Protein AF-A0A9N9NH53-F1 (afdb_monomer_lite)

Radius of gyration: 16.68 Å; chains: 1; bounding box: 47×32×41 Å

pLDDT: mean 84.32, std 18.44, range [30.66, 98.44]

Sequence (151 aa):
MLPNNPIIINVVNRIVDKIGGKKSFISAHARLGDGYYAKNQDKIVQEHIKRIQEDFKDNNIGNNKNYLLPVIFLATDVNRNDTSLKPFFQAFPRVYMLDDFADLLEPLKFLKNPNDGMIMYEYLTPLVDLLVISRAGAGIGAGIAGGLGVD

Foldseek 3Di:
DVVPDVLLVVLLQVVQVVLPHFQQAEEEEQEQDDDPNVVCLLVSLVVRLVVVCVVPVDPPDDDDDDPPQHAYEYEYPDDPPDPSCVVVCVSGVHYHYLNVSVVSLVVLQCDADPVPRHRCSVVSSNVSSVSNNVRHSFYYYDPDPDGPDDD

Organism: NCBI:txid60492

Secondary structure (DSSP, 8-state):
-GGG-HHHHHHHHHHHHHTTSTTSSEEEEE--SSHHHHHSHHHHHHHHHHHHHHHTS----SS-----PPPEEEEESS-TT-GGGHHHHHH-S-EE-GGGGHHHHGGGGG-B-TTT--B-HHHHHHHHHHHHHTT-SEEEETT--------

Structure (mmCIF, N/CA/C/O backbone):
data_AF-A0A9N9NH53-F1
#
_entry.id   AF-A0A9N9NH53-F1
#
loop_
_atom_site.group_PDB
_atom_site.id
_atom_site.type_symbol
_atom_site.label_atom_id
_atom_site.label_alt_id
_atom_site.label_comp_id
_atom_site.label_asym_id
_atom_site.label_entity_id
_atom_site.label_seq_id
_atom_site.pdbx_PDB_ins_code
_atom_site.Cartn_x
_atom_site.Cartn_y
_atom_site.Cartn_z
_atom_site.occupancy
_atom_site.B_iso_or_equiv
_atom_site.auth_seq_id
_atom_site.auth_comp_id
_atom_site.auth_asym_id
_atom_site.auth_atom_id
_atom_site.pdbx_PDB_model_num
ATOM 1 N N . MET A 1 1 ? 0.565 5.038 -23.728 1.00 52.34 1 MET A N 1
ATOM 2 C CA . MET A 1 1 ? 0.378 5.830 -22.490 1.00 52.34 1 MET A CA 1
ATOM 3 C C . MET A 1 1 ? 0.798 4.980 -21.297 1.00 52.34 1 MET A C 1
ATOM 5 O O . MET A 1 1 ? 0.365 3.837 -21.221 1.00 52.34 1 MET A O 1
ATOM 9 N N . LEU A 1 2 ? 1.630 5.522 -20.401 1.00 60.12 2 LEU A N 1
ATOM 10 C CA . LEU A 1 2 ? 2.168 4.843 -19.207 1.00 60.12 2 LEU A CA 1
ATOM 11 C C . LEU A 1 2 ? 1.142 4.073 -18.341 1.00 60.12 2 LEU A C 1
ATOM 13 O O . LEU A 1 2 ? 1.460 2.943 -17.979 1.00 60.12 2 LEU A O 1
ATOM 17 N N . PRO A 1 3 ? -0.085 4.565 -18.061 1.00 61.66 3 PRO A N 1
ATOM 18 C CA . PRO A 1 3 ? -1.036 3.815 -17.229 1.00 61.66 3 PRO A CA 1
ATOM 19 C C . PRO A 1 3 ? -1.574 2.523 -17.865 1.00 61.66 3 PRO A C 1
ATOM 21 O O . PRO A 1 3 ? -2.097 1.681 -17.146 1.00 61.66 3 PRO A O 1
ATOM 24 N N . ASN A 1 4 ? -1.432 2.324 -19.182 1.00 76.38 4 ASN A N 1
ATOM 25 C CA . ASN A 1 4 ? -1.861 1.097 -19.870 1.00 76.38 4 ASN A CA 1
ATOM 26 C C . ASN A 1 4 ? -0.679 0.165 -20.200 1.00 76.38 4 ASN A C 1
ATOM 28 O O . ASN A 1 4 ? -0.674 -0.521 -21.221 1.00 76.38 4 ASN A O 1
ATOM 32 N N . ASN A 1 5 ? 0.374 0.185 -19.378 1.00 89.44 5 ASN A N 1
ATOM 33 C CA . ASN A 1 5 ? 1.478 -0.760 -19.507 1.00 89.44 5 ASN A CA 1
ATOM 34 C C . ASN A 1 5 ? 1.064 -2.124 -18.906 1.00 89.44 5 ASN A C 1
ATOM 36 O O . ASN A 1 5 ? 0.678 -2.166 -17.734 1.00 89.44 5 ASN A O 1
ATOM 40 N N . PRO A 1 6 ? 1.169 -3.243 -19.650 1.00 93.75 6 PRO A N 1
ATOM 41 C CA . PRO A 1 6 ? 0.704 -4.549 -19.178 1.00 93.75 6 PRO A CA 1
ATOM 42 C C . PRO A 1 6 ? 1.448 -5.049 -17.936 1.00 93.75 6 PRO A C 1
ATOM 44 O O . PRO A 1 6 ? 0.856 -5.753 -17.122 1.00 93.75 6 PRO A O 1
ATOM 47 N N . ILE A 1 7 ? 2.713 -4.661 -17.748 1.00 94.88 7 ILE A N 1
ATOM 48 C CA . ILE A 1 7 ? 3.489 -5.016 -16.555 1.00 94.88 7 ILE A CA 1
ATOM 49 C C . ILE A 1 7 ? 2.895 -4.311 -15.333 1.00 94.88 7 ILE A C 1
ATOM 51 O O . ILE A 1 7 ? 2.591 -4.977 -14.348 1.00 94.88 7 ILE A O 1
ATOM 55 N N . ILE A 1 8 ? 2.636 -3.000 -15.420 1.00 95.44 8 ILE A N 1
ATOM 56 C CA . ILE A 1 8 ? 2.018 -2.225 -14.328 1.00 95.44 8 ILE A CA 1
ATOM 57 C C . ILE A 1 8 ? 0.638 -2.794 -13.983 1.00 95.44 8 ILE A C 1
ATOM 59 O O . ILE A 1 8 ? 0.352 -3.065 -12.819 1.00 95.44 8 ILE A O 1
ATOM 63 N N . ILE A 1 9 ? -0.206 -3.032 -14.992 1.00 95.75 9 ILE A N 1
ATOM 64 C CA . ILE A 1 9 ? -1.556 -3.571 -14.782 1.00 95.75 9 ILE A CA 1
ATOM 65 C C . ILE A 1 9 ? -1.516 -4.970 -14.155 1.00 95.75 9 ILE A C 1
ATOM 67 O O . ILE A 1 9 ? -2.321 -5.258 -13.269 1.00 95.75 9 ILE A O 1
ATOM 71 N N . ASN A 1 10 ? -0.578 -5.830 -14.562 1.00 97.31 10 ASN A N 1
ATOM 72 C CA . ASN A 1 10 ? -0.410 -7.154 -13.966 1.00 97.31 10 ASN A CA 1
ATOM 73 C C . ASN A 1 10 ? 0.018 -7.068 -12.493 1.00 97.31 10 ASN A C 1
ATOM 75 O O . ASN A 1 10 ? -0.546 -7.770 -11.658 1.00 97.31 10 ASN A O 1
ATOM 79 N N . VAL A 1 11 ? 0.964 -6.184 -12.155 1.00 97.81 11 VAL A N 1
ATOM 80 C CA . VAL A 1 11 ? 1.375 -5.944 -10.760 1.00 97.81 11 VAL A CA 1
ATOM 81 C C . VAL A 1 11 ? 0.180 -5.497 -9.915 1.00 97.81 11 VAL A C 1
ATOM 83 O O . VAL A 1 11 ? -0.114 -6.124 -8.900 1.00 97.81 11 VAL A O 1
ATOM 86 N N . VAL A 1 12 ? -0.566 -4.488 -10.377 1.00 97.56 12 VAL A N 1
ATOM 87 C CA . VAL A 1 12 ? -1.764 -3.982 -9.685 1.00 97.56 12 VAL A CA 1
ATOM 88 C C . VAL A 1 12 ? -2.801 -5.087 -9.487 1.00 97.56 12 VAL A C 1
ATOM 90 O O . VAL A 1 12 ? -3.316 -5.247 -8.384 1.00 97.56 12 VAL A O 1
ATOM 93 N N . ASN A 1 13 ? -3.107 -5.871 -10.525 1.00 97.75 13 ASN A N 1
ATOM 94 C CA . ASN A 1 13 ? -4.096 -6.944 -10.418 1.00 97.75 13 ASN A CA 1
ATOM 95 C C . ASN A 1 13 ? -3.653 -8.017 -9.413 1.00 97.75 13 ASN A C 1
ATOM 97 O O . ASN A 1 13 ? -4.452 -8.410 -8.574 1.00 97.75 13 ASN A O 1
ATOM 101 N N . ARG A 1 14 ? -2.377 -8.427 -9.424 1.00 98.38 14 ARG A N 1
ATOM 102 C CA . ARG A 1 14 ? -1.853 -9.420 -8.471 1.00 98.38 14 ARG A CA 1
ATOM 103 C C . ARG A 1 14 ? -1.916 -8.929 -7.024 1.00 98.38 14 ARG A C 1
ATOM 105 O O . ARG A 1 14 ? -2.244 -9.723 -6.148 1.00 98.38 14 ARG A O 1
ATOM 112 N N . ILE A 1 15 ? -1.635 -7.648 -6.774 1.00 98.44 15 ILE A N 1
ATOM 113 C CA . ILE A 1 15 ? -1.798 -7.038 -5.444 1.00 98.44 15 ILE A CA 1
ATOM 114 C C . ILE A 1 15 ? -3.273 -7.072 -5.031 1.00 98.44 15 ILE A C 1
ATOM 116 O O . ILE A 1 15 ? -3.601 -7.574 -3.959 1.00 98.44 15 ILE A O 1
ATOM 120 N N . VAL A 1 16 ? -4.169 -6.599 -5.904 1.00 97.81 16 VAL A N 1
ATOM 121 C CA . VAL A 1 16 ? -5.617 -6.565 -5.649 1.00 97.81 16 VAL A CA 1
ATOM 122 C C . VAL A 1 16 ? -6.173 -7.967 -5.375 1.00 97.81 16 VAL A C 1
ATOM 124 O O . VAL A 1 16 ? -6.950 -8.146 -4.441 1.00 97.81 16 VAL A O 1
ATOM 127 N N . ASP A 1 17 ? -5.737 -8.981 -6.119 1.00 97.56 17 ASP A N 1
ATOM 128 C CA . ASP A 1 17 ? -6.154 -10.368 -5.906 1.00 97.56 17 ASP A CA 1
ATOM 129 C C . ASP A 1 17 ? -5.671 -10.905 -4.547 1.00 97.56 17 ASP A C 1
ATOM 131 O O . ASP A 1 17 ? -6.421 -11.589 -3.848 1.00 97.56 17 ASP A O 1
ATOM 135 N N . LYS A 1 18 ? -4.451 -10.549 -4.115 1.00 97.31 18 LYS A N 1
ATOM 136 C CA . LYS A 1 18 ? -3.903 -10.942 -2.802 1.00 97.31 18 LYS A CA 1
ATOM 137 C C . LYS A 1 18 ? -4.672 -10.348 -1.621 1.00 97.31 18 LYS A C 1
ATOM 139 O O . LYS A 1 18 ? -4.726 -10.986 -0.572 1.00 97.31 18 LYS A O 1
ATOM 144 N N . ILE A 1 19 ? -5.277 -9.172 -1.785 1.00 94.75 19 ILE A N 1
ATOM 145 C CA . ILE A 1 19 ? -6.072 -8.500 -0.740 1.00 94.75 19 ILE A CA 1
ATOM 146 C C . ILE A 1 19 ? -7.577 -8.818 -0.812 1.00 94.75 19 ILE A C 1
ATOM 148 O O . ILE A 1 19 ? -8.360 -8.282 -0.027 1.00 94.75 19 ILE A O 1
ATOM 152 N N . GLY A 1 20 ? -7.986 -9.737 -1.696 1.00 92.94 20 GLY A N 1
ATOM 153 C CA . GLY A 1 20 ? -9.352 -10.274 -1.764 1.00 92.94 20 GLY A CA 1
ATOM 154 C C . GLY A 1 20 ? -10.145 -9.905 -3.021 1.00 92.94 20 GLY A C 1
ATOM 155 O O . GLY A 1 20 ? -11.308 -10.290 -3.130 1.00 92.94 20 GLY A O 1
ATOM 156 N N . GLY A 1 21 ? -9.528 -9.202 -3.971 1.00 93.94 21 GLY A N 1
ATOM 157 C CA . GLY A 1 21 ? -10.132 -8.806 -5.237 1.00 93.94 21 GLY A CA 1
ATOM 158 C C . GLY A 1 21 ? -10.638 -7.360 -5.267 1.00 93.94 21 GLY A C 1
ATOM 159 O O . GLY A 1 21 ? -10.500 -6.571 -4.333 1.00 93.94 21 GLY A O 1
ATOM 160 N N . LYS A 1 22 ? -11.216 -6.967 -6.405 1.00 93.06 22 LYS A N 1
ATOM 161 C CA . LYS A 1 22 ? -11.774 -5.616 -6.571 1.00 93.06 22 LYS A CA 1
ATOM 162 C C . LYS A 1 22 ? -12.965 -5.426 -5.635 1.00 93.06 22 LYS A C 1
ATOM 164 O O . LYS A 1 22 ? -13.784 -6.328 -5.490 1.00 93.06 22 LYS A O 1
ATOM 169 N N . LYS A 1 23 ? -13.098 -4.225 -5.074 1.00 88.31 23 LYS A N 1
ATOM 170 C CA . LYS A 1 23 ? -14.177 -3.828 -4.157 1.00 88.31 23 LYS A CA 1
ATOM 171 C C . LYS A 1 23 ? -14.250 -4.605 -2.828 1.00 88.31 23 LYS A C 1
ATOM 173 O O . LYS A 1 23 ? -15.181 -4.375 -2.067 1.00 88.31 23 LYS A O 1
ATOM 178 N N . SER A 1 24 ? -13.286 -5.477 -2.512 1.00 89.19 24 SER A N 1
ATOM 179 C CA . SER A 1 24 ? -13.282 -6.280 -1.271 1.00 89.19 24 SER A CA 1
ATOM 180 C C . SER A 1 24 ? -12.556 -5.621 -0.092 1.00 89.19 24 SER A C 1
ATOM 182 O O . SER A 1 24 ? -12.473 -6.205 0.988 1.00 89.19 24 SER A O 1
ATOM 184 N N . PHE A 1 25 ? -11.966 -4.448 -0.311 1.00 91.50 25 PHE A N 1
ATOM 185 C CA . PHE A 1 25 ? -11.131 -3.739 0.652 1.00 91.50 25 PHE A CA 1
ATOM 186 C C . PHE A 1 25 ? -11.421 -2.239 0.610 1.00 91.50 25 PHE A C 1
ATOM 188 O O . PHE A 1 25 ? -12.016 -1.725 -0.345 1.00 91.50 25 PHE A O 1
ATOM 195 N N . ILE A 1 26 ? -10.975 -1.546 1.650 1.00 91.50 26 ILE A N 1
ATOM 196 C CA . ILE A 1 26 ? -11.022 -0.092 1.779 1.00 91.50 26 ILE A CA 1
ATOM 197 C C . ILE A 1 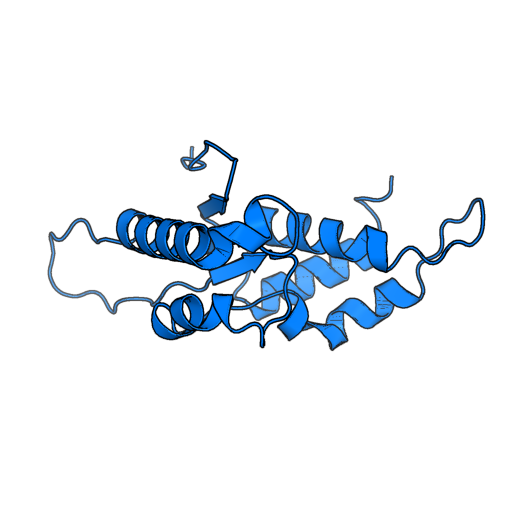26 ? -9.638 0.462 1.501 1.00 91.50 26 ILE A C 1
ATOM 199 O O . ILE A 1 26 ? -8.643 -0.082 1.979 1.00 91.50 26 ILE A O 1
ATOM 203 N N . SER A 1 27 ? -9.562 1.562 0.765 1.00 92.00 27 SER A N 1
ATOM 204 C CA . SER A 1 27 ? -8.312 2.299 0.627 1.00 92.00 27 SER A CA 1
ATOM 205 C C . SER A 1 27 ? -8.198 3.399 1.676 1.00 92.00 27 SER A C 1
ATOM 207 O O . SER A 1 27 ? -9.129 4.186 1.844 1.00 92.00 27 SER A O 1
ATOM 209 N N . ALA A 1 28 ? -7.035 3.518 2.303 1.00 91.31 28 ALA A N 1
ATOM 210 C CA . ALA A 1 28 ? -6.643 4.678 3.092 1.00 91.31 28 ALA A CA 1
ATOM 211 C C . ALA A 1 28 ? -5.383 5.293 2.471 1.00 91.31 28 ALA A C 1
ATOM 213 O O . ALA A 1 28 ? -4.429 4.570 2.211 1.00 91.31 28 ALA A O 1
ATOM 214 N N . HIS A 1 29 ? -5.360 6.601 2.228 1.00 92.19 29 HIS A N 1
ATOM 215 C CA . HIS A 1 29 ? -4.160 7.304 1.766 1.00 92.19 29 HIS A CA 1
ATOM 216 C C . HIS A 1 29 ? -3.685 8.295 2.830 1.00 92.19 29 HIS A C 1
ATOM 218 O O . HIS A 1 29 ? -4.264 9.374 2.986 1.00 92.19 29 HIS A O 1
ATOM 224 N N . ALA A 1 30 ? -2.625 7.926 3.550 1.00 90.88 30 ALA A N 1
ATOM 225 C CA . ALA A 1 30 ? -2.045 8.718 4.628 1.00 90.88 30 ALA A CA 1
ATOM 226 C C . ALA A 1 30 ? -0.627 9.160 4.254 1.00 90.88 30 ALA A C 1
ATOM 228 O O . ALA A 1 30 ? 0.324 8.395 4.375 1.00 90.88 30 ALA A O 1
ATOM 229 N N . ARG A 1 31 ? -0.472 10.410 3.819 1.00 90.12 31 ARG A N 1
ATOM 230 C CA . ARG A 1 31 ? 0.849 11.025 3.637 1.00 90.12 31 ARG A CA 1
ATOM 231 C C . ARG A 1 31 ? 1.412 11.455 4.990 1.00 90.12 31 ARG A C 1
ATOM 233 O O . ARG A 1 31 ? 0.712 12.127 5.747 1.00 90.12 31 ARG A O 1
ATOM 240 N N . LEU A 1 32 ? 2.648 11.069 5.287 1.00 92.31 32 LEU A N 1
ATOM 241 C CA . LEU A 1 32 ? 3.297 11.165 6.596 1.00 92.31 32 LEU A CA 1
ATOM 242 C C . LEU A 1 32 ? 4.779 11.580 6.517 1.00 92.31 32 LEU A C 1
ATOM 244 O O . LEU A 1 32 ? 5.335 11.967 7.542 1.00 92.31 32 LEU A O 1
ATOM 248 N N . GLY A 1 33 ? 5.431 11.505 5.357 1.00 87.69 33 GLY A N 1
ATOM 249 C CA . GLY A 1 33 ? 6.891 11.556 5.248 1.00 87.69 33 GLY A CA 1
ATOM 250 C C . GLY A 1 33 ? 7.530 12.948 5.224 1.00 87.69 33 GLY A C 1
ATOM 251 O O . GLY A 1 33 ? 8.701 13.071 5.582 1.00 87.69 33 GLY A O 1
ATOM 252 N N . ASP A 1 34 ? 6.813 14.012 4.835 1.00 86.06 34 ASP A N 1
ATOM 253 C CA . ASP A 1 34 ? 7.436 15.319 4.574 1.00 86.06 34 ASP A CA 1
ATOM 254 C C . ASP A 1 34 ? 6.761 16.542 5.222 1.00 86.06 34 ASP A C 1
ATOM 256 O O . ASP A 1 34 ? 5.572 16.566 5.532 1.00 86.06 34 ASP A O 1
ATOM 260 N N . GLY A 1 35 ? 7.557 17.597 5.447 1.00 90.38 35 GLY A N 1
ATOM 261 C CA . GLY A 1 35 ? 7.103 18.950 5.788 1.00 90.38 35 GLY A CA 1
ATOM 262 C C . GLY A 1 35 ? 6.044 19.030 6.894 1.00 90.38 35 GLY A C 1
ATOM 263 O O . GLY A 1 35 ? 6.318 18.777 8.068 1.00 90.38 35 GLY A O 1
ATOM 264 N N . TYR A 1 36 ? 4.838 19.461 6.516 1.00 88.00 36 TYR A N 1
ATOM 265 C CA . TYR A 1 36 ? 3.684 19.529 7.414 1.00 88.00 36 TYR A CA 1
ATOM 266 C C . TYR A 1 36 ? 3.265 18.140 7.911 1.00 88.00 36 TYR A C 1
ATOM 268 O O . TYR A 1 36 ? 2.960 17.990 9.092 1.00 88.00 36 TYR A O 1
ATOM 276 N N . TYR A 1 37 ? 3.279 17.132 7.040 1.00 87.62 37 TYR A N 1
ATOM 277 C CA . TYR A 1 37 ? 2.817 15.780 7.341 1.00 87.62 37 TYR A CA 1
ATOM 278 C C . TYR A 1 37 ? 3.720 15.091 8.365 1.00 87.62 37 TYR A C 1
ATOM 280 O O . TYR A 1 37 ? 3.218 14.600 9.373 1.00 87.62 37 TYR A O 1
ATOM 288 N N . ALA A 1 38 ? 5.042 15.194 8.200 1.00 89.12 38 ALA A N 1
ATOM 289 C CA . ALA A 1 38 ? 6.017 14.669 9.162 1.00 89.12 38 ALA A CA 1
ATOM 290 C C . ALA A 1 38 ? 5.861 15.266 10.573 1.00 89.12 38 ALA A C 1
ATOM 292 O O . ALA A 1 38 ? 6.098 14.595 11.571 1.00 89.12 38 ALA A O 1
ATOM 293 N N . LYS A 1 39 ? 5.415 16.525 10.681 1.00 91.88 39 LYS A N 1
ATOM 294 C CA . LYS A 1 39 ? 5.173 17.194 11.974 1.00 91.88 39 LYS A CA 1
ATOM 295 C C . LYS A 1 39 ? 3.821 16.853 12.604 1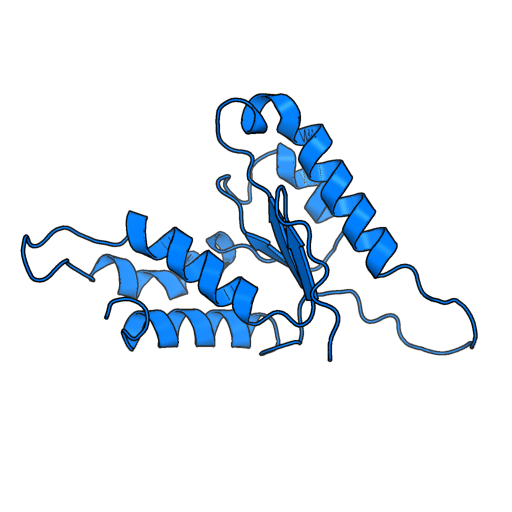.00 91.88 39 LYS A C 1
ATOM 297 O O . LYS A 1 39 ? 3.606 17.175 13.767 1.00 91.88 39 LYS A O 1
ATOM 302 N N . ASN A 1 40 ? 2.902 16.262 11.841 1.00 91.25 40 ASN A N 1
ATOM 303 C CA . ASN A 1 40 ? 1.519 16.014 12.252 1.00 91.25 40 ASN A CA 1
ATOM 304 C C . ASN A 1 40 ? 1.119 14.536 12.102 1.00 91.25 40 ASN A C 1
ATOM 306 O O . ASN A 1 40 ? -0.074 14.242 12.032 1.00 91.25 40 ASN A O 1
ATOM 310 N N . GLN A 1 41 ? 2.090 13.616 12.057 1.00 91.88 41 GLN A N 1
ATOM 311 C CA . GLN A 1 41 ? 1.855 12.191 11.799 1.00 91.88 41 GLN A CA 1
ATOM 312 C C . GLN A 1 41 ? 0.800 11.595 12.737 1.00 91.88 41 GLN A C 1
ATOM 314 O O . GLN A 1 41 ? -0.169 11.010 12.262 1.00 91.88 41 GLN A O 1
ATOM 319 N N . ASP A 1 42 ? 0.925 11.832 14.048 1.00 92.56 42 ASP A N 1
ATOM 320 C CA . ASP A 1 42 ? -0.031 11.339 15.047 1.00 92.56 42 ASP A CA 1
ATOM 321 C C . ASP A 1 42 ? -1.456 11.812 14.756 1.00 92.56 42 ASP A C 1
ATOM 323 O O . ASP A 1 42 ? -2.392 11.016 14.734 1.00 92.56 42 ASP A O 1
ATOM 327 N N . LYS A 1 43 ? -1.628 13.109 14.478 1.00 91.75 43 LYS A N 1
ATOM 328 C CA . LYS A 1 43 ? -2.936 13.685 14.159 1.00 91.75 43 LYS A CA 1
ATOM 329 C C . LYS A 1 43 ? -3.526 13.039 12.905 1.00 91.75 43 LYS A C 1
ATOM 331 O O . LYS A 1 43 ? -4.676 12.612 12.930 1.00 91.75 43 LYS A O 1
ATOM 336 N N . ILE A 1 44 ? -2.737 12.942 11.836 1.00 91.81 44 ILE A N 1
ATOM 337 C CA . ILE A 1 44 ? -3.170 12.375 10.553 1.00 91.81 44 ILE A CA 1
ATOM 338 C C . ILE A 1 44 ? -3.583 10.912 10.732 1.00 91.81 44 ILE A C 1
ATOM 340 O O . ILE A 1 44 ? -4.650 10.510 10.266 1.00 91.81 44 ILE A O 1
ATOM 344 N N . VAL A 1 45 ? -2.770 10.119 11.431 1.00 92.88 45 VAL A N 1
ATOM 345 C CA . VAL A 1 45 ? -3.041 8.704 11.705 1.00 92.88 45 VAL A CA 1
ATOM 346 C C . VAL A 1 45 ? -4.331 8.539 12.504 1.00 92.88 45 VAL A C 1
ATOM 348 O O . VAL A 1 45 ? -5.206 7.772 12.103 1.00 92.88 45 VAL A O 1
ATOM 351 N N . GLN A 1 46 ? -4.497 9.297 13.590 1.00 93.56 46 GLN A N 1
ATOM 352 C CA . GLN A 1 46 ? -5.702 9.226 14.420 1.00 93.56 46 GLN A CA 1
ATOM 353 C C . GLN A 1 46 ? -6.962 9.668 13.662 1.00 93.56 46 GLN A C 1
ATOM 355 O O . GLN A 1 46 ? -8.011 9.043 13.811 1.00 93.56 46 GLN A O 1
ATOM 360 N N . GLU A 1 47 ? -6.876 10.694 12.811 1.00 91.19 47 GLU A N 1
ATOM 361 C CA . GLU A 1 47 ? -7.997 11.137 11.973 1.00 91.19 47 GLU A CA 1
ATOM 362 C C . GLU A 1 47 ? -8.450 10.049 10.991 1.00 91.19 47 GLU A C 1
ATOM 364 O O . GLU A 1 47 ? -9.653 9.824 10.843 1.00 91.19 47 GLU A O 1
ATOM 369 N N . HIS A 1 48 ? -7.517 9.326 10.364 1.00 89.75 48 HIS A N 1
ATOM 370 C CA . HIS A 1 48 ? -7.876 8.220 9.476 1.00 89.75 48 HIS A CA 1
ATOM 371 C C . HIS A 1 48 ? -8.473 7.040 10.238 1.00 89.75 48 HIS A C 1
ATOM 373 O O . HIS A 1 48 ? -9.484 6.498 9.799 1.00 89.75 48 HIS A O 1
ATOM 379 N N . ILE A 1 49 ? -7.887 6.657 11.379 1.00 90.44 49 ILE A N 1
ATOM 380 C CA . ILE A 1 49 ? -8.431 5.587 12.227 1.00 90.44 49 ILE A CA 1
ATOM 381 C C . ILE A 1 49 ? -9.865 5.925 12.626 1.00 90.44 49 ILE A C 1
ATOM 383 O O . ILE A 1 49 ? -10.763 5.104 12.439 1.00 90.44 49 ILE A O 1
ATOM 387 N N . LYS A 1 50 ? -10.090 7.147 13.118 1.00 89.94 50 LYS A N 1
ATOM 388 C CA . LYS A 1 50 ? -11.415 7.623 13.509 1.00 89.94 50 LYS A CA 1
ATOM 389 C C . LYS A 1 50 ? -12.393 7.574 12.337 1.00 89.94 50 LYS A C 1
ATOM 391 O O . LYS A 1 50 ? -13.489 7.051 12.504 1.00 89.94 50 LYS A O 1
ATOM 396 N N . ARG A 1 51 ? -12.002 8.070 11.160 1.00 86.81 51 ARG A N 1
ATOM 397 C CA . ARG A 1 51 ? -12.878 8.094 9.983 1.00 86.81 51 ARG A CA 1
ATOM 398 C C . ARG A 1 51 ? -13.225 6.694 9.485 1.00 86.81 51 ARG A C 1
ATOM 400 O O . ARG A 1 51 ? -14.388 6.433 9.221 1.00 86.81 51 ARG A O 1
ATOM 407 N N . ILE A 1 52 ? -12.258 5.774 9.439 1.00 85.44 52 ILE A N 1
ATOM 408 C CA . ILE A 1 52 ? -12.528 4.363 9.123 1.00 85.44 52 ILE A CA 1
ATOM 409 C C . ILE A 1 52 ? -13.503 3.791 10.159 1.00 85.44 52 ILE A C 1
ATOM 411 O O . ILE A 1 52 ? -14.511 3.197 9.803 1.00 85.44 52 ILE A O 1
ATOM 415 N N . GLN A 1 53 ? -13.260 3.996 11.452 1.00 86.25 53 GLN A N 1
ATOM 416 C CA . GLN A 1 53 ? -14.184 3.519 12.481 1.00 86.25 53 GLN A CA 1
ATOM 417 C C . GLN A 1 53 ? -15.584 4.122 12.338 1.00 86.25 53 GLN A C 1
ATOM 419 O O . GLN A 1 53 ? -16.550 3.426 12.606 1.00 86.25 53 GLN A O 1
ATOM 424 N N . GLU A 1 54 ? -15.718 5.385 11.936 1.00 83.19 54 GLU A N 1
ATOM 425 C CA . GLU A 1 54 ? -17.009 6.040 11.705 1.00 83.19 54 GLU A CA 1
ATOM 426 C C . GLU A 1 54 ? -17.732 5.504 10.467 1.00 83.19 54 GLU A C 1
ATOM 428 O O . GLU A 1 54 ? -18.914 5.188 10.568 1.00 83.19 54 GLU A O 1
ATOM 433 N N . ASP A 1 55 ? -17.023 5.312 9.355 1.00 77.25 55 ASP A N 1
ATOM 434 C CA . ASP A 1 55 ? -17.581 4.753 8.117 1.00 77.25 55 ASP A CA 1
ATOM 435 C C . ASP A 1 55 ? -18.021 3.283 8.297 1.00 77.25 55 ASP A C 1
ATOM 437 O O . ASP A 1 55 ? -18.931 2.814 7.613 1.00 77.25 55 ASP A O 1
ATOM 441 N N . PHE A 1 56 ? -17.409 2.564 9.249 1.00 73.38 56 PHE A N 1
ATOM 442 C CA . PHE A 1 56 ? -17.711 1.163 9.584 1.00 73.38 56 PHE A CA 1
ATOM 443 C C . PHE A 1 56 ? -18.390 0.975 10.951 1.00 73.38 56 PHE A C 1
ATOM 445 O O . PHE A 1 56 ? -18.539 -0.159 11.414 1.00 73.38 56 PHE A O 1
ATOM 452 N N . LYS A 1 57 ? -18.839 2.056 11.605 1.00 70.94 57 LYS A N 1
ATOM 453 C CA . LYS A 1 57 ? -19.745 1.967 12.758 1.00 70.94 57 LYS A CA 1
ATOM 454 C C . LYS A 1 57 ? -21.082 1.468 12.223 1.00 70.94 57 LYS A C 1
ATOM 456 O O . LYS A 1 57 ? -21.781 2.196 11.528 1.00 70.94 57 LYS A O 1
ATOM 461 N N . ASP A 1 58 ? -21.424 0.222 12.536 1.00 58.81 58 ASP A N 1
ATOM 462 C CA . ASP A 1 58 ? -22.700 -0.378 12.149 1.00 58.81 58 ASP A CA 1
ATOM 463 C C . ASP A 1 58 ? -23.874 0.566 12.472 1.00 58.81 58 ASP A C 1
ATOM 465 O O . ASP A 1 58 ? -24.017 1.040 13.608 1.00 58.81 58 ASP A O 1
ATOM 469 N N . ASN A 1 59 ? -24.773 0.746 11.496 1.00 48.81 59 ASN A N 1
ATOM 470 C CA . ASN A 1 59 ? -26.184 1.008 11.768 1.00 48.81 59 ASN A CA 1
ATOM 471 C C . ASN A 1 59 ? -26.715 -0.211 12.538 1.00 48.81 59 ASN A C 1
ATOM 473 O O . ASN A 1 59 ? -27.264 -1.141 11.953 1.00 48.81 59 ASN A O 1
ATOM 477 N N . ASN A 1 60 ? -26.476 -0.237 13.849 1.00 43.72 60 ASN A N 1
ATOM 478 C CA . ASN A 1 60 ? -26.921 -1.279 14.765 1.00 43.72 60 ASN A CA 1
ATOM 479 C C . ASN A 1 60 ? -28.456 -1.374 14.770 1.00 43.72 60 ASN A C 1
ATOM 481 O O . ASN A 1 60 ? -29.105 -0.796 15.637 1.00 43.72 60 ASN A O 1
ATOM 485 N N . ILE A 1 61 ? -29.042 -2.131 13.839 1.00 47.06 61 ILE A N 1
ATOM 486 C CA . ILE A 1 61 ? -30.354 -2.769 13.989 1.00 47.06 61 ILE A CA 1
ATOM 487 C C . ILE A 1 61 ? -30.291 -4.142 13.308 1.00 47.06 61 ILE A C 1
ATOM 489 O O . ILE A 1 61 ? -30.337 -4.243 12.085 1.00 47.06 61 ILE A O 1
ATOM 493 N N . GLY A 1 62 ? -30.235 -5.208 14.111 1.00 41.91 62 GLY A N 1
ATOM 494 C CA . GLY A 1 62 ? -30.575 -6.561 13.659 1.00 41.91 62 GLY A CA 1
ATOM 495 C C . GLY A 1 62 ? -29.503 -7.616 13.906 1.00 41.91 62 GLY A C 1
ATOM 496 O O . GLY A 1 62 ? -28.779 -8.007 12.999 1.00 41.91 62 GLY A O 1
ATOM 497 N N . ASN A 1 63 ? -29.458 -8.079 15.153 1.00 50.84 63 ASN A N 1
ATOM 498 C CA . ASN A 1 63 ? -28.889 -9.330 15.652 1.00 50.84 63 ASN A CA 1
ATOM 499 C C . ASN A 1 63 ? -28.531 -10.379 14.577 1.00 50.84 63 ASN A C 1
ATOM 501 O O . ASN A 1 63 ? -29.408 -10.863 13.861 1.00 50.84 63 ASN A O 1
ATOM 505 N N . ASN A 1 64 ? -27.266 -10.822 14.623 1.00 50.62 64 ASN A N 1
ATOM 506 C CA . ASN A 1 64 ? -26.702 -12.022 13.986 1.00 50.62 64 ASN A CA 1
ATOM 507 C C . ASN A 1 64 ? -26.023 -11.831 12.610 1.00 50.62 64 ASN A C 1
ATOM 509 O O . ASN A 1 64 ? -26.442 -12.404 11.604 1.00 50.62 64 ASN A O 1
ATOM 513 N N . LYS A 1 65 ? -24.912 -11.081 12.568 1.00 44.84 65 LYS A N 1
ATOM 514 C CA . LYS A 1 65 ? -23.956 -11.130 11.450 1.00 44.84 65 LYS A CA 1
ATOM 515 C C . LYS A 1 65 ? -22.532 -11.265 11.979 1.00 44.84 65 LYS A C 1
ATOM 517 O O . LYS A 1 65 ? -22.106 -10.496 12.832 1.00 44.84 65 LYS A O 1
ATOM 522 N N . ASN A 1 66 ? -21.800 -12.247 11.458 1.00 45.12 66 ASN A N 1
ATOM 523 C CA . ASN A 1 66 ? -20.352 -12.340 11.612 1.00 45.12 66 ASN A CA 1
ATOM 524 C C . ASN A 1 66 ? -19.733 -11.009 11.165 1.00 45.12 66 ASN A C 1
ATOM 526 O O . ASN A 1 66 ? -19.824 -10.669 9.985 1.00 45.12 66 ASN A O 1
ATOM 530 N N . TYR A 1 67 ? -19.138 -10.256 12.091 1.00 51.97 67 TYR A N 1
ATOM 531 C CA . TYR A 1 67 ? -18.437 -9.016 11.772 1.00 51.97 67 TYR A CA 1
ATOM 532 C C . TYR A 1 67 ? -17.260 -9.343 10.847 1.00 51.97 67 TYR A C 1
ATOM 534 O O . TYR A 1 67 ? -16.233 -9.866 11.284 1.00 51.97 67 TYR A O 1
ATOM 542 N N . LEU A 1 68 ? -17.410 -9.084 9.547 1.00 61.50 68 LEU A N 1
ATOM 543 C CA . LEU A 1 68 ? -16.287 -9.162 8.623 1.00 61.50 68 LEU A CA 1
ATOM 544 C C . LEU A 1 68 ? -15.371 -7.976 8.919 1.00 61.50 68 LEU A C 1
ATOM 546 O O . LEU A 1 68 ? -15.697 -6.835 8.605 1.00 61.50 68 LEU A O 1
ATOM 550 N N . LEU A 1 69 ? -14.231 -8.254 9.553 1.00 73.00 69 LEU A N 1
ATOM 551 C CA . LEU A 1 69 ? -13.197 -7.252 9.790 1.00 73.00 69 LEU A CA 1
ATOM 552 C C . LEU A 1 69 ? -12.730 -6.675 8.442 1.00 73.00 69 LEU A C 1
ATOM 554 O O . LEU A 1 69 ? -12.355 -7.464 7.558 1.00 73.00 69 LEU A O 1
ATOM 558 N N . PRO A 1 70 ? -12.731 -5.338 8.278 1.00 83.00 70 PRO A N 1
ATOM 559 C CA . PRO A 1 70 ? -12.373 -4.710 7.017 1.00 83.00 70 PRO A CA 1
ATOM 560 C C . PRO A 1 70 ? -10.935 -5.052 6.621 1.00 83.00 70 PRO A C 1
ATOM 562 O O . PRO A 1 70 ? -10.031 -5.057 7.457 1.00 83.00 70 PRO A O 1
ATOM 565 N N . VAL A 1 71 ? -10.722 -5.317 5.331 1.00 91.94 71 VAL A N 1
ATOM 566 C CA . VAL A 1 71 ? -9.384 -5.299 4.728 1.00 91.94 71 VAL A CA 1
ATOM 567 C C . VAL A 1 71 ? -9.069 -3.867 4.347 1.00 91.94 71 VAL A C 1
ATOM 569 O O . VAL A 1 71 ? -9.869 -3.231 3.663 1.00 91.94 71 VAL A O 1
ATOM 572 N N . ILE A 1 72 ? -7.908 -3.372 4.760 1.00 93.75 72 ILE A N 1
ATOM 573 C CA . ILE A 1 72 ? -7.452 -2.021 4.449 1.00 93.75 72 ILE A CA 1
ATOM 574 C C . ILE A 1 72 ? -6.186 -2.118 3.610 1.00 93.75 72 ILE A C 1
ATOM 576 O O . ILE A 1 72 ? -5.241 -2.812 3.983 1.00 93.75 72 ILE A O 1
ATOM 580 N N . PHE A 1 73 ? -6.165 -1.395 2.496 1.00 96.50 73 PHE A N 1
ATOM 581 C CA . PHE A 1 73 ? -4.938 -1.060 1.790 1.00 96.50 73 PHE A CA 1
ATOM 582 C C . PHE A 1 73 ? -4.550 0.380 2.143 1.00 96.50 73 PHE A C 1
ATOM 584 O O . PHE A 1 73 ? -5.289 1.315 1.829 1.00 96.50 73 PHE A O 1
ATOM 591 N N . LEU A 1 74 ? -3.421 0.550 2.827 1.00 96.06 74 LEU A N 1
ATOM 592 C CA . LEU A 1 74 ? -2.868 1.828 3.256 1.00 96.06 74 LEU A CA 1
ATOM 593 C C . LEU A 1 74 ? -1.766 2.268 2.280 1.00 96.06 74 LEU A C 1
ATOM 595 O O . LEU A 1 74 ? -0.661 1.734 2.304 1.00 96.06 74 LEU A O 1
ATOM 599 N N . ALA A 1 75 ? -2.075 3.260 1.449 1.00 95.00 75 ALA A N 1
ATOM 600 C CA . ALA A 1 75 ? -1.101 3.994 0.649 1.00 95.00 75 ALA A CA 1
ATOM 601 C C . ALA A 1 75 ? -0.437 5.065 1.528 1.00 95.00 75 ALA A C 1
ATOM 603 O O . ALA A 1 75 ? -1.129 5.862 2.173 1.00 95.00 75 ALA A O 1
ATOM 604 N N . THR A 1 76 ? 0.891 5.080 1.588 1.00 93.94 76 THR A N 1
ATOM 605 C CA . THR A 1 76 ? 1.658 6.018 2.419 1.00 93.94 76 THR A CA 1
ATOM 606 C C . THR A 1 76 ? 3.101 6.127 1.928 1.00 93.94 76 THR A C 1
ATOM 608 O O . THR A 1 76 ? 3.609 5.236 1.254 1.00 93.94 76 THR A O 1
ATOM 611 N N . ASP A 1 77 ? 3.754 7.238 2.249 1.00 92.69 77 ASP A N 1
ATOM 612 C CA . ASP A 1 77 ? 5.142 7.554 1.900 1.00 92.69 77 ASP A CA 1
ATOM 613 C C . ASP A 1 77 ? 6.147 7.196 3.012 1.00 92.69 77 ASP A C 1
ATOM 615 O O . ASP A 1 77 ? 7.333 7.502 2.887 1.00 92.69 77 ASP A O 1
ATOM 619 N N . VAL A 1 78 ? 5.700 6.533 4.085 1.00 94.50 78 VAL A N 1
ATOM 620 C CA . VAL A 1 78 ? 6.570 5.962 5.126 1.00 94.50 78 VAL A CA 1
ATOM 621 C C . VAL A 1 78 ? 6.575 4.435 5.070 1.00 94.50 78 VAL A C 1
ATOM 623 O O . VAL A 1 78 ? 5.628 3.804 4.606 1.00 94.50 78 VAL A O 1
ATOM 626 N N . ASN A 1 79 ? 7.654 3.823 5.558 1.00 94.31 79 ASN A N 1
ATOM 627 C CA . ASN A 1 79 ? 7.790 2.368 5.575 1.00 94.31 79 ASN A CA 1
ATOM 628 C C . ASN A 1 79 ? 6.804 1.716 6.558 1.00 94.31 79 ASN A C 1
ATOM 630 O O . ASN A 1 79 ? 6.476 2.292 7.594 1.00 94.31 79 ASN A O 1
ATOM 634 N N . ARG A 1 80 ? 6.426 0.460 6.305 1.00 94.38 80 ARG A N 1
ATOM 635 C CA . ARG A 1 80 ? 5.573 -0.338 7.205 1.00 94.38 80 ARG A CA 1
ATOM 636 C C . ARG A 1 80 ? 6.038 -0.368 8.667 1.00 94.38 80 ARG A C 1
ATOM 638 O O . ARG A 1 80 ? 5.209 -0.440 9.568 1.00 94.38 80 ARG A O 1
ATOM 645 N N . ASN A 1 81 ? 7.344 -0.329 8.922 1.00 95.31 81 ASN A N 1
ATOM 646 C CA . ASN A 1 81 ? 7.900 -0.358 10.278 1.00 95.31 81 ASN A CA 1
ATOM 647 C C . ASN A 1 81 ? 7.973 1.024 10.948 1.00 95.31 81 ASN A C 1
ATOM 649 O O . ASN A 1 81 ? 8.449 1.120 12.083 1.00 95.31 81 ASN A O 1
ATOM 653 N N . ASP A 1 82 ? 7.528 2.088 10.273 1.00 96.25 82 ASP A N 1
ATOM 654 C CA . ASP A 1 82 ? 7.486 3.431 10.840 1.00 96.25 82 ASP A CA 1
ATOM 655 C C . ASP A 1 82 ? 6.601 3.460 12.095 1.00 96.25 82 ASP A C 1
ATOM 657 O O . ASP A 1 82 ? 5.485 2.932 12.140 1.00 96.25 82 ASP A O 1
ATOM 661 N N . THR A 1 83 ? 7.115 4.073 13.161 1.00 95.88 83 THR A N 1
ATOM 662 C CA . THR A 1 83 ? 6.440 4.098 14.459 1.00 95.88 83 THR A CA 1
ATOM 663 C C . THR A 1 83 ? 5.104 4.829 14.428 1.00 95.88 83 THR A C 1
ATOM 665 O O . THR A 1 83 ? 4.228 4.475 15.218 1.00 95.88 83 THR A O 1
ATOM 668 N N . SER A 1 84 ? 4.933 5.792 13.516 1.00 95.12 84 SER A N 1
ATOM 669 C CA . SER A 1 84 ? 3.677 6.524 13.330 1.00 95.12 84 SER A CA 1
ATOM 670 C C . SER A 1 84 ? 2.522 5.611 12.911 1.00 95.12 84 SER A C 1
ATOM 672 O O . SER A 1 84 ? 1.372 5.899 13.225 1.00 95.12 84 SER A O 1
ATOM 674 N N . LEU A 1 85 ? 2.806 4.461 12.287 1.00 96.06 85 LEU A N 1
ATOM 675 C CA . LEU A 1 85 ? 1.794 3.501 11.841 1.00 96.06 85 LEU A CA 1
ATOM 676 C C . LEU A 1 85 ? 1.374 2.489 12.916 1.00 96.06 85 LEU A C 1
ATOM 678 O O . LEU A 1 85 ? 0.382 1.781 12.736 1.00 96.06 85 LEU A O 1
ATOM 682 N N . LYS A 1 86 ? 2.068 2.422 14.062 1.00 96.06 86 LYS A N 1
ATOM 683 C CA . LYS A 1 86 ? 1.717 1.489 15.151 1.00 96.06 86 LYS A CA 1
ATOM 684 C C . LYS A 1 86 ? 0.244 1.577 15.576 1.00 96.06 86 LYS A C 1
ATOM 686 O O . LYS A 1 86 ? -0.375 0.517 15.688 1.00 96.06 86 LYS A O 1
ATOM 691 N N . PRO A 1 87 ? -0.355 2.772 15.764 1.00 94.75 87 PRO A N 1
ATOM 692 C CA . PRO A 1 87 ? -1.770 2.876 16.113 1.00 94.75 87 PRO A CA 1
ATOM 693 C C . PRO A 1 87 ? -2.693 2.298 15.033 1.00 94.75 87 PRO A C 1
ATOM 695 O O . PRO A 1 87 ? -3.715 1.703 15.359 1.00 94.75 87 PRO A O 1
ATOM 698 N N . PHE A 1 88 ? -2.320 2.416 13.754 1.00 91.31 88 PHE A N 1
ATOM 699 C CA . PHE A 1 88 ? -3.084 1.870 12.630 1.00 91.31 88 PHE A CA 1
ATOM 700 C C . PHE A 1 88 ? -3.169 0.341 12.699 1.00 91.31 88 PHE A C 1
ATOM 702 O O . PHE A 1 88 ? -4.259 -0.222 12.611 1.00 91.31 88 PHE A O 1
ATOM 709 N N . PHE A 1 89 ? -2.033 -0.330 12.912 1.00 94.12 89 PHE A N 1
ATOM 710 C CA . PHE A 1 89 ? -1.974 -1.794 13.018 1.00 94.12 89 PHE A CA 1
ATOM 711 C C . PHE A 1 89 ? -2.595 -2.333 14.311 1.00 94.12 89 PHE A C 1
ATOM 713 O O . PHE A 1 89 ? -3.065 -3.467 14.344 1.00 94.12 89 PHE A O 1
ATOM 720 N N . GLN A 1 90 ? -2.611 -1.531 15.378 1.00 94.19 90 GLN A N 1
ATOM 721 C CA . GLN A 1 90 ? -3.332 -1.860 16.610 1.00 94.19 90 GLN A CA 1
ATOM 722 C C . GLN A 1 90 ? -4.850 -1.740 16.431 1.00 94.19 90 GLN A C 1
ATOM 724 O O . GLN A 1 90 ? -5.594 -2.560 16.964 1.00 94.19 90 GLN A O 1
ATOM 729 N N . ALA A 1 91 ? -5.309 -0.728 15.691 1.00 91.75 91 ALA A N 1
ATOM 730 C CA . ALA A 1 91 ? -6.728 -0.481 15.459 1.00 91.75 91 ALA A CA 1
ATOM 731 C C . ALA A 1 91 ? -7.348 -1.469 14.461 1.00 91.75 91 ALA A C 1
ATOM 733 O O . ALA A 1 91 ? -8.513 -1.840 14.614 1.00 91.75 91 ALA A O 1
ATOM 734 N N . PHE A 1 92 ? -6.589 -1.898 13.448 1.00 91.69 92 PHE A N 1
ATOM 735 C CA . PHE A 1 92 ? -7.094 -2.756 12.382 1.00 91.69 92 PHE A CA 1
ATOM 736 C C . PHE A 1 92 ? -6.188 -3.976 12.157 1.00 91.69 92 PHE A C 1
ATOM 738 O O . PHE A 1 92 ? -5.016 -3.821 11.818 1.00 91.69 92 PHE A O 1
ATOM 745 N N . PRO A 1 93 ? -6.721 -5.207 12.253 1.00 89.81 93 PRO A N 1
ATOM 746 C CA . PRO A 1 93 ? -5.910 -6.422 12.161 1.00 89.81 93 PRO A CA 1
ATOM 747 C C . PRO A 1 93 ? -5.503 -6.808 10.728 1.00 89.81 93 PRO A C 1
ATOM 749 O O . PRO A 1 93 ? -4.699 -7.720 10.550 1.00 89.81 93 PRO A O 1
ATOM 752 N N . ARG A 1 94 ? -6.069 -6.168 9.693 1.00 93.38 94 ARG A N 1
ATOM 753 C CA . ARG A 1 94 ? -5.858 -6.516 8.273 1.00 93.38 94 ARG A CA 1
ATOM 754 C C . ARG A 1 94 ? -5.472 -5.287 7.449 1.00 93.38 94 ARG A C 1
ATOM 756 O O . ARG A 1 94 ? -6.253 -4.823 6.622 1.00 93.38 94 ARG A O 1
ATOM 763 N N . VAL A 1 95 ? -4.269 -4.771 7.694 1.00 95.06 95 VAL A N 1
ATOM 764 C CA . VAL A 1 95 ? -3.697 -3.636 6.952 1.00 95.06 95 VAL A CA 1
ATOM 765 C C . VAL A 1 95 ? -2.555 -4.110 6.061 1.00 95.06 95 VAL A C 1
ATOM 767 O O . VAL A 1 95 ? -1.552 -4.646 6.548 1.00 95.06 95 VAL A O 1
ATOM 770 N N . TYR A 1 96 ? -2.714 -3.862 4.767 1.00 97.12 96 TYR A N 1
ATOM 771 C CA . TYR A 1 96 ? -1.714 -4.082 3.733 1.00 97.12 96 TYR A CA 1
ATOM 772 C C . TYR A 1 96 ? -1.204 -2.739 3.216 1.00 97.12 96 TYR A C 1
ATOM 774 O O . TYR A 1 96 ? -1.966 -1.784 3.117 1.00 97.12 96 TYR A O 1
ATOM 782 N N . MET A 1 97 ? 0.068 -2.680 2.868 1.00 96.88 97 MET A N 1
ATOM 783 C CA . MET A 1 97 ? 0.755 -1.552 2.250 1.00 96.88 97 MET A CA 1
ATOM 784 C C . MET A 1 97 ? 1.469 -2.046 0.998 1.00 96.88 97 MET A C 1
ATOM 786 O O . MET A 1 97 ? 1.664 -3.249 0.821 1.00 96.88 97 MET A O 1
ATOM 790 N N . LEU A 1 98 ? 1.922 -1.129 0.147 1.00 96.19 98 LEU A N 1
ATOM 791 C CA . LEU A 1 98 ? 2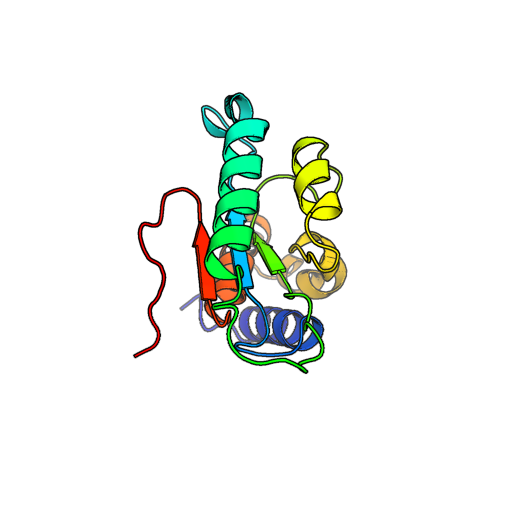.727 -1.503 -1.013 1.00 96.19 98 LEU A CA 1
ATOM 792 C C . LEU A 1 98 ? 4.010 -2.263 -0.618 1.00 96.19 98 LEU A C 1
ATOM 794 O O . LEU A 1 98 ? 4.403 -3.202 -1.309 1.00 96.19 98 LEU A O 1
ATOM 798 N N . ASP A 1 99 ? 4.585 -1.924 0.542 1.00 94.94 99 ASP A N 1
ATOM 799 C CA . ASP A 1 99 ? 5.724 -2.611 1.170 1.00 94.94 99 ASP A CA 1
ATOM 800 C C . ASP A 1 99 ? 5.501 -4.120 1.378 1.00 94.94 99 ASP A C 1
ATOM 802 O O . ASP A 1 99 ? 6.447 -4.900 1.270 1.00 94.94 99 ASP A O 1
ATOM 806 N N . ASP A 1 100 ? 4.262 -4.559 1.634 1.00 96.94 100 ASP A N 1
ATOM 807 C CA . ASP A 1 100 ? 3.936 -5.982 1.835 1.00 96.94 100 ASP A CA 1
ATOM 808 C C . ASP A 1 100 ? 4.004 -6.803 0.539 1.00 96.94 100 ASP A C 1
ATOM 810 O O . ASP A 1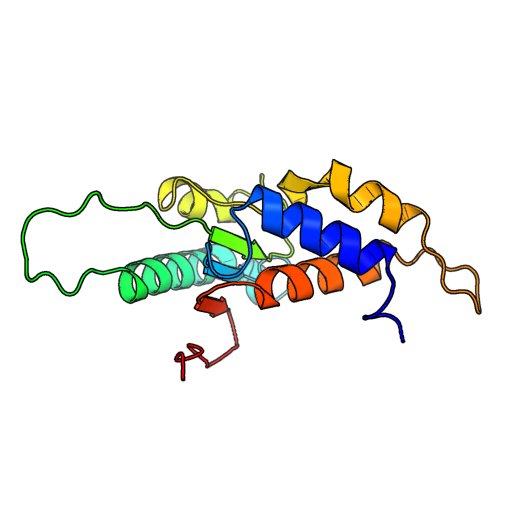 100 ? 3.915 -8.031 0.574 1.00 96.94 100 ASP A O 1
ATOM 814 N N . PHE A 1 101 ? 4.150 -6.132 -0.605 1.00 97.19 101 PHE A N 1
ATOM 815 C CA . PHE A 1 101 ? 4.145 -6.726 -1.939 1.00 97.19 101 PHE A CA 1
ATOM 816 C C . PHE A 1 101 ? 5.426 -6.420 -2.716 1.00 97.19 101 PHE A C 1
ATOM 818 O O . PHE A 1 101 ? 5.407 -6.412 -3.947 1.00 97.19 101 PHE A O 1
ATOM 825 N N . ALA A 1 102 ? 6.539 -6.154 -2.024 1.00 95.12 102 ALA A N 1
ATOM 826 C CA . ALA A 1 102 ? 7.814 -5.800 -2.651 1.00 95.12 102 ALA A CA 1
ATOM 827 C C . ALA A 1 102 ? 8.259 -6.804 -3.738 1.00 95.12 102 ALA A C 1
ATOM 829 O O . ALA A 1 102 ? 8.780 -6.399 -4.777 1.00 95.12 102 ALA A O 1
ATOM 830 N N . ASP A 1 103 ? 7.978 -8.098 -3.553 1.00 97.06 103 ASP A N 1
ATOM 831 C CA . ASP A 1 103 ? 8.232 -9.158 -4.537 1.00 97.06 103 ASP A CA 1
ATOM 832 C C . ASP A 1 103 ? 7.417 -8.982 -5.831 1.00 97.06 103 ASP A C 1
ATOM 834 O O . ASP A 1 103 ? 7.900 -9.255 -6.931 1.00 97.06 103 ASP A O 1
ATOM 838 N N . LEU A 1 104 ? 6.182 -8.485 -5.722 1.00 97.69 104 LEU A N 1
ATOM 839 C CA . LEU A 1 104 ? 5.323 -8.189 -6.867 1.00 97.69 104 LEU A CA 1
ATOM 840 C C . LEU A 1 104 ? 5.778 -6.938 -7.623 1.00 97.69 104 LEU A C 1
ATOM 842 O O . LEU A 1 104 ? 5.461 -6.818 -8.806 1.00 97.69 104 LEU A O 1
ATOM 846 N N . LEU A 1 105 ? 6.524 -6.035 -6.981 1.00 96.62 105 LEU A N 1
ATOM 847 C CA . LEU A 1 105 ? 7.046 -4.810 -7.596 1.00 96.62 105 LEU A CA 1
ATOM 848 C C . LEU A 1 105 ? 8.338 -5.033 -8.387 1.00 96.62 105 LEU A C 1
ATOM 850 O O . LEU A 1 105 ? 8.682 -4.189 -9.214 1.00 96.62 105 LEU A O 1
ATOM 854 N N . GLU A 1 106 ? 9.038 -6.155 -8.186 1.00 96.62 106 GLU A N 1
ATOM 855 C CA . GLU A 1 106 ? 10.304 -6.476 -8.867 1.00 96.62 106 GLU A CA 1
ATOM 856 C C . GLU A 1 106 ? 10.289 -6.219 -10.388 1.00 96.62 106 GLU A C 1
ATOM 858 O O . GLU A 1 106 ? 11.225 -5.587 -10.884 1.00 96.62 106 GLU A O 1
ATOM 863 N N . PRO A 1 107 ? 9.242 -6.589 -11.161 1.00 96.06 107 PRO A N 1
ATOM 864 C CA . PRO A 1 107 ? 9.206 -6.321 -12.600 1.00 96.06 107 PRO A CA 1
ATOM 865 C C . PRO A 1 107 ? 9.321 -4.834 -12.967 1.00 96.06 107 PRO A C 1
ATOM 867 O O . PRO A 1 107 ? 9.812 -4.499 -14.045 1.00 96.06 107 PRO A O 1
ATOM 870 N N . LEU A 1 108 ? 8.888 -3.931 -12.084 1.00 95.25 108 LEU A N 1
ATOM 871 C CA . LEU A 1 108 ? 8.932 -2.487 -12.315 1.00 95.25 108 LEU A CA 1
ATOM 872 C C . LEU A 1 108 ? 10.362 -1.939 -12.278 1.00 95.25 108 LEU A C 1
ATOM 874 O O . LEU A 1 108 ? 10.634 -0.928 -12.923 1.00 95.25 108 LEU A O 1
ATOM 878 N N . LYS A 1 109 ? 11.290 -2.617 -11.585 1.00 95.31 109 LYS A N 1
ATOM 879 C CA . LYS A 1 109 ? 12.708 -2.219 -11.497 1.00 95.31 109 LYS A CA 1
ATOM 880 C C . LYS A 1 109 ? 13.425 -2.267 -12.845 1.00 95.31 109 LYS A C 1
ATOM 882 O O . LYS A 1 109 ? 14.446 -1.609 -13.030 1.00 95.31 109 LYS A O 1
ATOM 887 N N . PHE A 1 110 ? 12.874 -3.013 -13.800 1.00 94.50 110 PHE A N 1
ATOM 888 C CA . PHE A 1 110 ? 13.428 -3.170 -15.143 1.00 94.50 110 PHE A CA 1
ATOM 889 C C . PHE A 1 110 ? 12.769 -2.254 -16.179 1.00 94.50 110 PHE A C 1
ATOM 891 O O . PHE A 1 110 ? 13.234 -2.187 -17.318 1.00 94.50 110 PHE A O 1
ATOM 898 N N . LEU A 1 111 ? 11.701 -1.536 -15.807 1.00 93.50 111 LEU A N 1
ATOM 899 C CA . LEU A 1 111 ? 11.037 -0.602 -16.707 1.00 93.50 111 LEU A CA 1
ATOM 900 C C . LEU A 1 111 ? 11.870 0.666 -16.860 1.00 93.50 111 LEU A C 1
ATOM 902 O O . LEU A 1 111 ? 12.187 1.352 -15.886 1.00 93.50 111 LEU A O 1
ATOM 906 N N . LYS A 1 112 ? 12.195 0.978 -18.113 1.00 93.88 112 LYS A N 1
ATOM 907 C CA . LYS A 1 112 ? 12.943 2.171 -18.494 1.00 93.88 112 LYS A CA 1
ATOM 908 C C . LYS A 1 112 ? 12.095 3.069 -19.377 1.00 93.88 112 LYS A C 1
ATOM 910 O O . LYS A 1 112 ? 11.325 2.574 -20.203 1.00 93.88 112 LYS A O 1
ATOM 915 N N . ASN A 1 113 ? 12.266 4.376 -19.231 1.00 89.44 113 ASN A N 1
ATOM 916 C CA . ASN A 1 113 ? 11.739 5.329 -20.193 1.00 89.44 113 ASN A CA 1
ATOM 917 C C . ASN A 1 113 ? 12.432 5.064 -21.545 1.00 89.44 113 ASN A C 1
ATOM 919 O O . ASN A 1 113 ? 13.661 5.106 -21.613 1.00 89.44 113 ASN A O 1
ATOM 923 N N . PRO A 1 114 ? 11.686 4.761 -22.622 1.00 89.00 114 PRO A N 1
ATOM 924 C CA . PRO A 1 114 ? 12.287 4.421 -23.910 1.00 89.00 114 PRO A CA 1
ATOM 925 C C . PRO A 1 114 ? 13.052 5.586 -24.554 1.00 89.00 114 PRO A C 1
ATOM 927 O O . PRO A 1 114 ? 13.871 5.343 -25.433 1.00 89.00 114 PRO A O 1
ATOM 930 N N . ASN A 1 115 ? 12.798 6.829 -24.131 1.00 92.31 115 ASN A N 1
ATOM 931 C CA . ASN A 1 115 ? 13.417 8.013 -24.726 1.00 92.31 115 ASN A CA 1
ATOM 932 C C . ASN A 1 115 ? 14.834 8.285 -24.196 1.00 92.31 115 ASN A C 1
ATOM 934 O O . ASN A 1 115 ? 15.683 8.742 -24.953 1.00 92.31 115 ASN A O 1
ATOM 938 N N . ASP A 1 116 ? 15.087 8.032 -22.909 1.00 94.25 116 ASP A N 1
ATOM 939 C CA . ASP A 1 116 ? 16.344 8.391 -22.230 1.00 94.25 116 ASP A CA 1
ATOM 940 C C . ASP A 1 116 ? 16.966 7.236 -21.420 1.00 94.25 116 ASP A C 1
ATOM 942 O O . ASP A 1 116 ? 18.059 7.371 -20.872 1.00 94.25 116 ASP A O 1
ATOM 946 N N . GLY A 1 117 ? 16.299 6.081 -21.346 1.00 93.00 117 GLY A 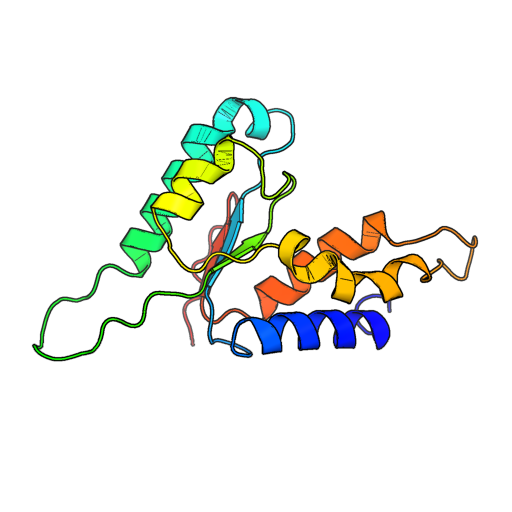N 1
ATOM 947 C CA . GLY A 1 117 ? 16.765 4.908 -20.611 1.00 93.00 117 GLY A CA 1
ATOM 948 C C . GLY A 1 117 ? 16.639 5.003 -19.087 1.00 93.00 117 GLY A C 1
ATOM 949 O O . GLY A 1 117 ? 17.100 4.084 -18.403 1.00 93.00 117 GLY A O 1
ATOM 950 N N . MET A 1 118 ? 16.021 6.058 -18.544 1.00 93.88 118 MET A N 1
ATOM 951 C CA . MET A 1 118 ? 15.856 6.257 -17.102 1.00 93.88 118 MET A CA 1
ATOM 952 C C . MET A 1 118 ? 15.041 5.120 -16.477 1.00 93.88 118 MET A C 1
ATOM 954 O O . MET A 1 118 ? 13.950 4.803 -16.954 1.00 93.88 118 MET A O 1
ATOM 958 N N . ILE A 1 119 ? 15.547 4.520 -15.393 1.00 94.19 119 ILE A N 1
ATOM 959 C CA . ILE A 1 119 ? 14.803 3.524 -14.609 1.00 94.19 119 ILE A CA 1
ATOM 960 C C . ILE A 1 119 ? 13.608 4.218 -13.961 1.00 94.19 119 ILE A C 1
ATOM 962 O O . ILE A 1 119 ? 13.766 5.177 -13.212 1.00 94.19 119 ILE A O 1
ATOM 966 N N . MET A 1 120 ? 12.407 3.723 -14.243 1.00 94.12 120 MET A N 1
ATOM 967 C CA . MET A 1 120 ? 11.173 4.394 -13.842 1.00 94.12 120 MET A CA 1
ATOM 968 C C . MET A 1 120 ? 10.644 3.955 -12.474 1.00 94.12 120 MET A C 1
ATOM 970 O O . MET A 1 120 ? 9.620 4.474 -12.042 1.00 94.12 120 MET A O 1
ATOM 974 N N . TYR A 1 121 ? 11.305 3.009 -11.801 1.00 94.75 121 TYR A N 1
ATOM 975 C CA . TYR A 1 121 ? 10.810 2.354 -10.585 1.00 94.75 121 TYR A CA 1
ATOM 976 C C . TYR A 1 121 ? 10.237 3.332 -9.549 1.00 94.75 121 TYR A C 1
ATOM 978 O O . TYR A 1 121 ? 9.069 3.220 -9.190 1.00 94.75 121 TYR A O 1
ATOM 986 N N . GLU A 1 122 ? 11.008 4.343 -9.146 1.00 92.12 122 GLU A N 1
ATOM 987 C CA . GLU A 1 122 ? 10.595 5.323 -8.129 1.00 92.12 122 GLU A CA 1
ATOM 988 C C . GLU A 1 122 ? 9.388 6.174 -8.557 1.00 92.12 122 GLU A C 1
ATOM 990 O O . GLU A 1 122 ? 8.591 6.582 -7.719 1.00 92.12 122 GLU A O 1
ATOM 995 N N . TYR A 1 123 ? 9.201 6.393 -9.861 1.00 92.12 123 TYR A N 1
ATOM 996 C CA . TYR A 1 123 ? 8.049 7.112 -10.413 1.00 92.12 123 TYR A CA 1
ATOM 997 C C . TYR A 1 123 ? 6.819 6.211 -10.578 1.00 92.12 123 TYR A C 1
ATOM 999 O O . TYR A 1 123 ? 5.683 6.686 -10.545 1.00 92.12 123 TYR A O 1
ATOM 1007 N N . LEU A 1 124 ? 7.032 4.909 -10.785 1.00 93.81 124 LEU A N 1
ATOM 1008 C CA . LEU A 1 124 ? 5.963 3.933 -10.977 1.00 93.81 124 LEU A CA 1
ATOM 1009 C C . LEU A 1 124 ? 5.379 3.443 -9.656 1.00 93.81 124 LEU A C 1
ATOM 1011 O O . LEU A 1 124 ? 4.191 3.143 -9.620 1.00 93.81 124 LEU A O 1
ATOM 1015 N N . THR A 1 125 ? 6.164 3.394 -8.581 1.00 93.69 125 THR A N 1
ATOM 1016 C CA . THR A 1 125 ? 5.696 2.942 -7.264 1.00 93.69 125 THR A CA 1
ATOM 1017 C C . THR A 1 125 ? 4.496 3.768 -6.756 1.00 93.69 125 THR A C 1
ATOM 1019 O O . THR A 1 125 ? 3.452 3.162 -6.513 1.00 93.69 125 THR A O 1
ATOM 1022 N N . PRO A 1 126 ? 4.524 5.121 -6.727 1.00 91.94 126 PRO A N 1
ATOM 1023 C CA . PRO A 1 126 ? 3.348 5.920 -6.357 1.00 91.94 126 PRO A CA 1
ATOM 1024 C C . PRO A 1 126 ? 2.156 5.750 -7.313 1.00 91.94 126 PRO A C 1
ATOM 1026 O O . PRO A 1 126 ? 1.000 5.819 -6.897 1.00 91.94 126 PRO A O 1
ATOM 1029 N N . LEU A 1 127 ? 2.415 5.514 -8.606 1.00 93.50 127 LEU A N 1
ATOM 1030 C CA . LEU A 1 127 ? 1.358 5.248 -9.587 1.00 93.50 127 LEU A CA 1
ATOM 1031 C C . LEU A 1 127 ? 0.677 3.899 -9.322 1.00 93.50 127 LEU A C 1
ATOM 1033 O O . LEU A 1 127 ? -0.542 3.804 -9.427 1.00 93.50 127 LEU A O 1
ATOM 1037 N N . VAL A 1 128 ? 1.441 2.859 -8.983 1.00 95.62 128 VAL A N 1
ATOM 1038 C CA . VAL A 1 128 ? 0.897 1.549 -8.601 1.00 95.62 128 VAL A CA 1
ATOM 1039 C C . VAL A 1 128 ? 0.041 1.690 -7.353 1.00 95.62 128 VAL A C 1
ATOM 1041 O O . VAL A 1 128 ? -1.070 1.169 -7.344 1.00 95.62 128 VAL A O 1
ATOM 1044 N N . ASP A 1 129 ? 0.504 2.448 -6.361 1.00 93.06 129 ASP A N 1
ATOM 1045 C CA . ASP A 1 129 ? -0.243 2.730 -5.134 1.00 93.06 129 ASP A CA 1
ATOM 1046 C C . ASP A 1 129 ? -1.615 3.352 -5.446 1.00 93.06 129 ASP A C 1
ATOM 1048 O O . ASP A 1 129 ? -2.658 2.827 -5.045 1.00 93.06 129 ASP A O 1
ATOM 1052 N N . LEU A 1 130 ? -1.627 4.397 -6.287 1.00 92.44 130 LEU A N 1
ATOM 1053 C CA . LEU A 1 130 ? -2.847 5.048 -6.776 1.00 92.44 130 LEU A CA 1
ATOM 1054 C C . LEU A 1 130 ? -3.769 4.075 -7.534 1.00 92.44 130 LEU A C 1
ATOM 1056 O O . LEU A 1 130 ? -4.993 4.088 -7.373 1.00 92.44 130 LEU A O 1
ATOM 1060 N N . LEU A 1 131 ? -3.196 3.220 -8.380 1.00 94.94 131 LEU A N 1
ATOM 1061 C CA . LEU A 1 131 ? -3.961 2.249 -9.155 1.00 94.94 131 LEU A CA 1
ATOM 1062 C C . LEU A 1 131 ? -4.543 1.138 -8.276 1.00 94.94 131 LEU A C 1
ATOM 1064 O O . LEU A 1 131 ? -5.656 0.696 -8.562 1.00 94.94 131 LEU A O 1
ATOM 1068 N N . VAL A 1 132 ? -3.863 0.712 -7.210 1.00 96.31 132 VAL A N 1
ATOM 1069 C CA . VAL A 1 132 ? -4.411 -0.254 -6.248 1.00 96.31 132 VAL A CA 1
ATOM 1070 C C . VAL A 1 132 ? -5.585 0.369 -5.499 1.00 96.31 132 VAL A C 1
ATOM 1072 O O . VAL A 1 132 ? -6.678 -0.199 -5.533 1.00 96.31 132 VAL A O 1
ATOM 1075 N N . ILE A 1 133 ? -5.426 1.566 -4.920 1.00 93.88 133 ILE A N 1
ATOM 1076 C CA . ILE A 1 133 ? -6.527 2.223 -4.193 1.00 93.88 133 ILE A CA 1
ATOM 1077 C C . ILE A 1 133 ? -7.738 2.511 -5.090 1.00 93.88 133 ILE A C 1
ATOM 1079 O O . ILE A 1 133 ? -8.871 2.396 -4.633 1.00 93.88 133 ILE A O 1
ATOM 1083 N N . SER A 1 134 ? -7.538 2.754 -6.394 1.00 92.56 134 SER A N 1
ATOM 1084 C CA . SER A 1 134 ? -8.636 2.928 -7.365 1.00 92.56 134 SER A CA 1
ATOM 1085 C C . SER A 1 134 ? -9.542 1.696 -7.539 1.00 92.56 134 SER A C 1
ATOM 1087 O O . SER A 1 134 ? -10.580 1.776 -8.197 1.00 92.56 134 SER A O 1
ATOM 1089 N N . ARG A 1 135 ? -9.149 0.533 -7.001 1.00 94.12 135 ARG A N 1
ATOM 1090 C CA . ARG A 1 135 ? -9.912 -0.727 -7.060 1.00 94.12 135 ARG A CA 1
ATOM 1091 C C . ARG A 1 135 ? -10.624 -1.071 -5.756 1.00 94.12 135 ARG A C 1
ATOM 1093 O O . ARG A 1 135 ? -11.281 -2.115 -5.708 1.00 94.12 135 ARG A O 1
ATOM 1100 N N . ALA A 1 136 ? -10.503 -0.222 -4.739 1.00 90.62 136 ALA A N 1
ATOM 1101 C CA . ALA A 1 136 ? -11.197 -0.370 -3.470 1.00 90.62 136 ALA A CA 1
ATOM 1102 C C . ALA A 1 136 ? -12.719 -0.217 -3.633 1.00 90.62 136 ALA A C 1
ATOM 1104 O O . ALA A 1 136 ? -13.210 0.337 -4.617 1.00 90.62 136 ALA A O 1
ATOM 1105 N N . GLY A 1 137 ? -13.474 -0.742 -2.667 1.00 84.12 137 GLY A N 1
ATOM 1106 C CA . GLY A 1 137 ? -14.933 -0.584 -2.618 1.00 84.12 137 GLY A CA 1
ATOM 1107 C C . GLY A 1 137 ? -15.352 0.755 -2.010 1.00 84.12 137 GLY A C 1
ATOM 1108 O O . GLY A 1 137 ? -16.389 1.294 -2.375 1.00 84.12 137 GLY A O 1
ATOM 1109 N N . ALA A 1 138 ? -14.515 1.286 -1.117 1.00 81.00 138 ALA A N 1
ATOM 1110 C CA . ALA A 1 138 ? -14.649 2.581 -0.460 1.00 81.00 138 ALA A CA 1
ATOM 1111 C C . ALA A 1 138 ? -13.250 3.160 -0.178 1.00 81.00 138 ALA A C 1
ATOM 1113 O O . ALA A 1 138 ? -12.275 2.404 -0.107 1.00 81.00 138 ALA A O 1
ATOM 1114 N N . GLY A 1 139 ? -13.138 4.481 0.002 1.00 77.44 139 GLY A N 1
ATOM 1115 C CA . GLY A 1 139 ? -11.842 5.138 0.187 1.00 77.44 139 GLY A CA 1
ATOM 1116 C C . GLY A 1 139 ? -11.847 6.361 1.103 1.00 77.44 139 GLY A C 1
ATOM 1117 O O . GLY A 1 139 ? -12.817 7.115 1.152 1.00 77.44 139 GLY A O 1
ATOM 1118 N N . ILE A 1 140 ? -10.732 6.555 1.814 1.00 75.25 140 ILE A N 1
ATOM 1119 C CA . ILE A 1 140 ? -10.451 7.672 2.725 1.00 75.25 140 ILE A CA 1
ATOM 1120 C C . ILE A 1 140 ? -9.048 8.215 2.413 1.00 75.25 140 ILE A C 1
ATOM 1122 O O . ILE A 1 140 ? -8.119 7.440 2.201 1.00 75.25 140 ILE A O 1
ATOM 1126 N N . GLY A 1 141 ? -8.854 9.535 2.407 1.00 61.00 141 GLY A N 1
ATOM 1127 C CA . GLY A 1 141 ? -7.517 10.117 2.244 1.00 61.00 141 GLY A CA 1
ATOM 1128 C C . GLY A 1 141 ? -7.358 11.490 2.887 1.00 61.00 141 GLY A C 1
ATOM 1129 O O . GLY A 1 141 ? -8.322 12.257 2.983 1.00 61.00 141 GLY A O 1
ATOM 1130 N N . ALA A 1 142 ? -6.129 11.821 3.287 1.00 48.59 142 ALA A N 1
ATOM 1131 C CA . ALA A 1 142 ? -5.748 13.181 3.661 1.00 48.59 142 ALA A CA 1
ATOM 1132 C C . ALA A 1 142 ? -5.799 14.090 2.421 1.00 48.59 142 ALA A C 1
ATOM 1134 O O . ALA A 1 142 ? -4.982 13.965 1.513 1.00 48.59 142 ALA A O 1
ATOM 1135 N N . GLY A 1 143 ? -6.769 15.009 2.378 1.00 41.25 143 GLY A N 1
ATOM 1136 C CA . GLY A 1 143 ? -6.883 16.021 1.318 1.00 41.25 143 GLY A CA 1
ATOM 1137 C C . GLY A 1 143 ? -7.813 15.673 0.151 1.00 41.25 143 GLY A C 1
ATOM 1138 O O . GLY A 1 143 ? -7.957 16.489 -0.754 1.00 41.25 143 GLY A O 1
ATOM 1139 N N . ILE A 1 144 ? -8.496 14.523 0.186 1.00 34.50 144 ILE A N 1
ATOM 1140 C CA . ILE A 1 144 ? -9.583 14.204 -0.749 1.00 34.50 144 ILE A CA 1
ATOM 1141 C C . ILE A 1 144 ? -10.896 14.253 0.037 1.00 34.50 144 ILE A C 1
ATOM 1143 O O . ILE A 1 144 ? -11.263 13.329 0.768 1.00 34.50 144 ILE A O 1
ATOM 1147 N N . ALA A 1 145 ? -11.598 15.381 -0.072 1.00 30.66 145 ALA A N 1
ATOM 1148 C CA . ALA A 1 145 ? -13.015 15.431 0.248 1.00 30.66 145 ALA A CA 1
ATOM 1149 C C . ALA A 1 145 ? -13.733 14.547 -0.777 1.00 30.66 145 ALA A C 1
ATOM 1151 O O . ALA A 1 145 ? -13.777 14.867 -1.959 1.00 30.66 145 ALA A O 1
ATOM 1152 N N . GLY A 1 146 ? -14.220 13.395 -0.338 1.00 32.44 146 GLY A N 1
ATOM 1153 C CA . GLY A 1 146 ? -14.904 12.463 -1.220 1.00 32.44 146 GLY A CA 1
ATOM 1154 C C . GLY A 1 146 ? -14.941 11.082 -0.611 1.00 32.44 146 GLY A C 1
ATOM 1155 O O . GLY A 1 146 ? -14.127 10.231 -0.950 1.00 32.44 146 GLY A O 1
ATOM 1156 N N . GLY A 1 147 ? -15.911 10.855 0.276 1.00 33.94 147 GLY 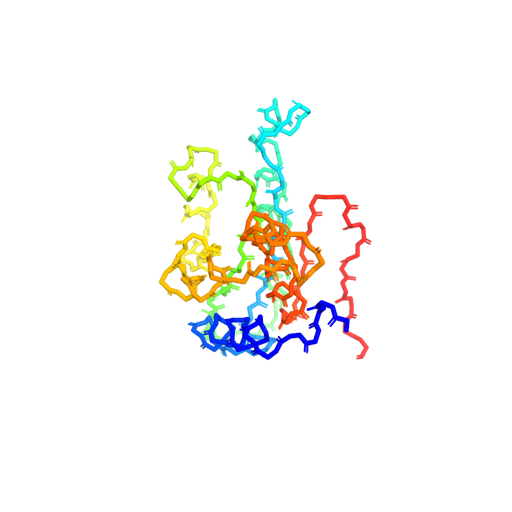A N 1
ATOM 1157 C CA . GLY A 1 147 ? -16.543 9.546 0.253 1.00 33.94 147 GLY A CA 1
ATOM 1158 C C . GLY A 1 147 ? -17.060 9.364 -1.169 1.00 33.94 147 GLY A C 1
ATOM 1159 O O . GLY A 1 147 ? -17.883 10.156 -1.627 1.00 33.94 147 GLY A O 1
ATOM 1160 N N . LEU A 1 148 ? -16.510 8.400 -1.900 1.00 39.88 148 LEU A N 1
ATOM 1161 C CA . LEU A 1 148 ? -17.152 7.941 -3.119 1.00 39.88 148 LEU A CA 1
ATOM 1162 C C . LEU A 1 148 ? -18.369 7.154 -2.650 1.00 39.88 148 LEU A C 1
ATOM 1164 O O . LEU A 1 148 ? -18.286 5.965 -2.346 1.00 39.88 148 LEU A O 1
ATOM 1168 N N . GLY A 1 149 ? -19.472 7.889 -2.500 1.00 31.19 149 GLY A N 1
ATOM 1169 C CA . GLY A 1 149 ? -20.801 7.318 -2.538 1.00 31.19 149 GLY A CA 1
ATOM 1170 C C . GLY A 1 149 ? -20.886 6.437 -3.775 1.00 31.19 149 GLY A C 1
ATOM 1171 O O . GLY A 1 149 ? -20.471 6.818 -4.869 1.00 31.19 149 GLY A O 1
ATOM 1172 N N . VAL A 1 150 ? -21.322 5.213 -3.538 1.00 31.78 150 VAL A N 1
ATOM 1173 C CA . VAL A 1 150 ? -21.738 4.286 -4.573 1.00 31.78 150 VAL A CA 1
ATOM 1174 C C . VAL A 1 150 ? -23.051 4.809 -5.152 1.00 31.78 150 VAL A C 1
ATOM 1176 O O . VAL A 1 150 ? -24.055 4.833 -4.443 1.00 31.78 150 VAL A O 1
ATOM 1179 N N . ASP A 1 151 ? -23.012 5.232 -6.413 1.00 33.19 151 ASP A N 1
ATOM 1180 C CA . ASP A 1 151 ? -24.180 5.196 -7.298 1.00 33.19 151 ASP A CA 1
ATOM 1181 C C . ASP A 1 151 ? -24.219 3.824 -7.996 1.00 33.19 151 ASP A C 1
ATOM 1183 O O . ASP A 1 151 ? -23.142 3.352 -8.450 1.00 33.19 151 ASP A O 1
#